Protein AF-A0A2M7RUH8-F1 (afdb_monomer)

Foldseek 3Di:
DVVVVVVVVVVVVVVVPVDPDDDQDPCCVPVVVVVPDDDDPQWAADPVNFWIWGFDQDPLATWIKIDGPVDPPDIDTPGDQVVQADPNDRDHDDDDDDDPD

Sequence (101 aa):
MKFLKLVALLLVISTANAQSSQDISLEDIWKNYKFYARSINGIRSMSNGLNFTTQERGKEGINLVKNSYKETGAKITLIDATDLIFDGNKIALEEYEFSSD

pLDDT: mean 89.36, std 9.54, range [61.19, 97.62]

Secondary structure (DSSP, 8-state):
-HHHHHHHHHHHHHHTT----PPPPHHHHHTS-TT------SEEE-TTSSEEEEEEE-SSSEEEEEEESSSTT-EEEEE-TTS-EETTEE-----------

Radius of gyration: 26.8 Å; Cα contacts (8 Å, |Δi|>4): 102; chains: 1; bounding box: 62×30×70 Å

Mean predicted aligned error: 9.2 Å

Nearest PDB structures (foldseek):
  1bpo-assembly1_B  TM=6.241E-01  e=3.535E+00  Rattus norvegicus
  6lqt-assembly1_AG  TM=6.409E-01  e=4.256E+00  Saccharomyces cerevisiae S288C
  3iyv-assembly1_A  TM=5.313E-01  e=2.595E+00  Bos taurus
  7qun-assembly1_A  TM=5.128E-01  e=5.451E+00  Sus scrofa domesticus
  6pcm-assembly2_B  TM=4.108E-01  e=7.901E+00  Mycolicibacterium smegmatis MC2 155

Structure (mmCIF, N/CA/C/O backbone):
data_AF-A0A2M7RUH8-F1
#
_entry.id   AF-A0A2M7RUH8-F1
#
loop_
_atom_site.group_PDB
_atom_site.id
_atom_site.type_symbol
_atom_site.label_atom_id
_atom_site.label_alt_id
_atom_site.label_comp_id
_atom_site.label_asym_id
_atom_site.label_entity_id
_atom_site.label_seq_id
_atom_site.pdbx_PDB_ins_code
_atom_site.Cartn_x
_atom_site.Cartn_y
_atom_site.Cartn_z
_atom_site.occupancy
_atom_site.B_iso_or_equiv
_atom_site.auth_seq_id
_atom_site.auth_comp_id
_atom_site.auth_asym_id
_atom_site.auth_atom_id
_atom_site.pdbx_PDB_model_num
ATOM 1 N N . MET A 1 1 ? 36.603 5.227 -49.800 1.00 61.19 1 MET A N 1
ATOM 2 C CA . MET A 1 1 ? 35.753 4.093 -49.345 1.00 61.19 1 MET A CA 1
ATOM 3 C C . MET A 1 1 ? 36.481 3.063 -48.472 1.00 61.19 1 MET A C 1
ATOM 5 O O . MET A 1 1 ? 35.870 2.590 -47.528 1.00 61.19 1 MET A O 1
ATOM 9 N N . LYS A 1 2 ? 37.750 2.697 -48.735 1.00 65.88 2 LYS A N 1
ATOM 10 C CA . LYS A 1 2 ? 38.492 1.713 -47.909 1.00 65.88 2 LYS A CA 1
ATOM 11 C C . LYS A 1 2 ? 38.737 2.187 -46.464 1.00 65.88 2 LYS A C 1
ATOM 13 O O . LYS A 1 2 ? 38.516 1.424 -45.536 1.00 65.88 2 LYS A O 1
ATOM 18 N N . PHE A 1 3 ? 39.079 3.465 -46.286 1.00 75.00 3 PHE A N 1
ATOM 19 C CA . PHE A 1 3 ? 39.243 4.087 -44.963 1.00 75.00 3 PHE A CA 1
ATOM 20 C C . PHE A 1 3 ? 37.942 4.102 -44.146 1.00 75.00 3 PHE A C 1
ATOM 22 O O . PHE A 1 3 ? 37.947 3.773 -42.970 1.00 75.00 3 PHE A O 1
ATOM 29 N N . LEU A 1 4 ? 36.806 4.388 -44.795 1.00 79.19 4 LEU A N 1
ATOM 30 C CA . LEU A 1 4 ? 35.489 4.369 -44.150 1.00 79.19 4 LEU A CA 1
ATOM 31 C C . LEU A 1 4 ? 35.100 2.955 -43.679 1.00 79.19 4 LEU A C 1
ATOM 33 O O . LEU A 1 4 ? 34.563 2.796 -42.590 1.00 79.19 4 LEU A O 1
ATOM 37 N N . LYS A 1 5 ? 35.429 1.921 -44.468 1.00 81.38 5 LYS A N 1
ATOM 38 C CA . LYS A 1 5 ? 35.230 0.511 -44.086 1.00 81.38 5 LYS A CA 1
ATOM 39 C C . LYS A 1 5 ? 36.121 0.095 -42.909 1.00 81.38 5 LYS A C 1
ATOM 41 O O . LYS A 1 5 ? 35.667 -0.651 -42.053 1.00 81.38 5 LYS A O 1
ATOM 46 N N . LEU A 1 6 ? 37.356 0.598 -42.851 1.00 82.62 6 LEU A N 1
ATO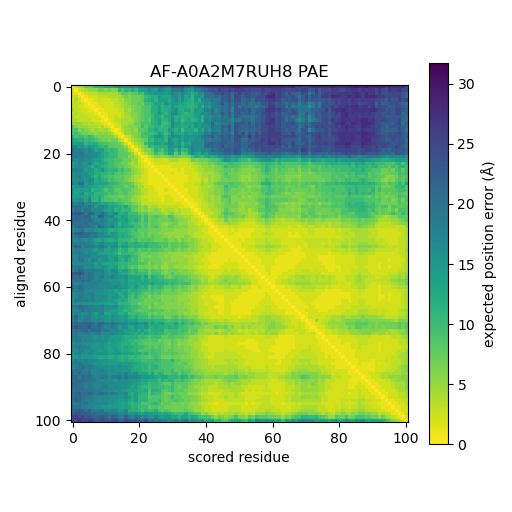M 47 C CA . LEU A 1 6 ? 38.284 0.335 -41.747 1.00 82.62 6 LEU A CA 1
ATOM 48 C C . LEU A 1 6 ? 37.813 0.988 -40.438 1.00 82.62 6 LEU A C 1
ATOM 50 O O . LEU A 1 6 ? 37.849 0.352 -39.391 1.00 82.62 6 LEU A O 1
ATOM 54 N N . VAL A 1 7 ? 37.307 2.224 -40.508 1.00 85.56 7 VAL A N 1
ATOM 55 C CA . VAL A 1 7 ? 36.723 2.930 -39.355 1.00 85.56 7 VAL A CA 1
ATOM 56 C C . VAL A 1 7 ? 35.456 2.228 -38.859 1.00 85.56 7 VAL A C 1
ATOM 58 O O . VAL A 1 7 ? 35.302 2.025 -37.658 1.00 85.56 7 VAL A O 1
ATOM 61 N N . ALA A 1 8 ? 34.580 1.793 -39.771 1.00 83.06 8 ALA A N 1
ATOM 62 C CA . ALA A 1 8 ? 33.391 1.021 -39.413 1.00 83.06 8 ALA A CA 1
ATOM 63 C C . ALA A 1 8 ? 33.750 -0.315 -38.738 1.00 83.06 8 ALA A C 1
ATOM 65 O O . ALA A 1 8 ? 33.117 -0.694 -37.758 1.00 83.06 8 ALA A O 1
ATOM 66 N N . LEU A 1 9 ? 34.797 -1.000 -39.210 1.00 81.12 9 LEU A N 1
ATOM 67 C CA . LEU A 1 9 ? 35.277 -2.241 -38.600 1.00 81.12 9 LEU A CA 1
ATOM 68 C C . LEU A 1 9 ? 35.844 -2.009 -37.188 1.00 81.12 9 LEU A C 1
ATOM 70 O O . LEU A 1 9 ? 35.571 -2.798 -36.286 1.00 81.12 9 LEU A O 1
ATOM 74 N N . LEU A 1 10 ? 36.574 -0.909 -36.971 1.00 81.31 10 LEU A N 1
ATOM 75 C CA . LEU A 1 10 ? 37.103 -0.548 -35.650 1.00 81.31 10 LEU A CA 1
ATOM 76 C C . LEU A 1 10 ? 35.991 -0.264 -34.625 1.00 81.31 10 LEU A C 1
ATOM 78 O O . LEU A 1 10 ? 36.106 -0.670 -33.471 1.00 81.31 10 LEU A O 1
ATOM 82 N N . LEU A 1 11 ? 34.912 0.400 -35.054 1.00 79.56 11 LEU A N 1
ATOM 83 C CA . LEU A 1 11 ? 33.748 0.712 -34.214 1.00 79.56 11 LEU A CA 1
ATOM 84 C C . LEU A 1 11 ? 32.957 -0.533 -33.791 1.00 79.56 11 LEU A C 1
ATOM 86 O O . LEU A 1 11 ? 32.362 -0.541 -32.719 1.00 79.56 11 LEU A O 1
ATOM 90 N N . VAL A 1 12 ? 32.951 -1.594 -34.602 1.00 78.75 12 VAL A N 1
ATOM 91 C CA . VAL A 1 12 ? 32.293 -2.860 -34.238 1.00 78.75 12 VAL A CA 1
ATOM 92 C C . VAL A 1 12 ? 33.122 -3.620 -33.196 1.00 78.75 12 VAL A C 1
ATOM 94 O O . VAL A 1 12 ? 32.571 -4.131 -32.223 1.00 78.75 12 VAL A O 1
ATOM 97 N N . ILE A 1 13 ? 34.451 -3.641 -33.339 1.00 76.62 13 ILE A N 1
ATOM 98 C CA . ILE A 1 13 ? 35.352 -4.379 -32.435 1.00 76.62 13 ILE A CA 1
ATOM 99 C C . ILE A 1 13 ? 35.392 -3.754 -31.030 1.00 76.62 13 ILE A C 1
ATOM 101 O O . ILE A 1 13 ? 35.499 -4.478 -30.040 1.00 76.62 13 ILE A O 1
ATOM 105 N N . SER A 1 14 ? 35.251 -2.430 -30.909 1.00 69.50 14 SER A N 1
ATOM 106 C CA . SER A 1 14 ? 35.222 -1.762 -29.600 1.00 69.50 14 SER A CA 1
ATOM 107 C C . SER A 1 14 ? 33.983 -2.108 -28.763 1.00 69.50 14 SER A C 1
ATOM 109 O O . SER A 1 14 ? 34.062 -2.079 -27.537 1.00 69.50 14 SER A O 1
ATOM 111 N N . THR A 1 15 ? 32.868 -2.511 -29.384 1.00 69.06 15 THR A N 1
ATOM 112 C CA . THR A 1 15 ? 31.661 -2.962 -28.657 1.00 69.06 15 THR A CA 1
ATOM 113 C C . THR A 1 15 ? 31.755 -4.397 -28.129 1.00 69.06 15 THR A C 1
ATOM 115 O O . THR A 1 15 ? 31.028 -4.750 -27.203 1.00 69.06 15 THR A O 1
ATOM 118 N N . ALA A 1 16 ? 32.685 -5.214 -28.641 1.00 65.69 16 ALA A N 1
ATOM 119 C CA . ALA A 1 16 ? 32.829 -6.616 -28.239 1.00 65.69 16 ALA A CA 1
ATOM 120 C C . ALA A 1 16 ? 33.342 -6.795 -26.795 1.00 65.69 16 ALA A C 1
ATOM 122 O O . ALA A 1 16 ? 33.103 -7.832 -26.188 1.00 65.69 16 ALA A O 1
ATOM 123 N N . ASN A 1 17 ? 34.001 -5.778 -26.225 1.00 64.31 17 ASN A N 1
ATOM 124 C CA . ASN A 1 17 ? 34.525 -5.796 -24.851 1.00 64.31 17 ASN A CA 1
ATOM 125 C C . ASN A 1 17 ? 33.621 -5.058 -23.842 1.00 64.31 17 ASN A C 1
ATOM 127 O O . ASN A 1 17 ? 34.041 -4.796 -22.719 1.00 64.31 17 ASN A O 1
ATOM 131 N N . ALA A 1 18 ? 32.391 -4.692 -24.222 1.00 62.41 18 ALA A N 1
ATOM 132 C CA . ALA A 1 18 ? 31.477 -3.946 -23.349 1.00 62.41 18 ALA A CA 1
ATOM 133 C C . ALA A 1 18 ? 30.782 -4.814 -22.279 1.00 62.41 18 ALA A C 1
ATOM 135 O O . ALA A 1 18 ? 30.096 -4.284 -21.407 1.00 62.41 18 ALA A O 1
ATOM 136 N N . GLN A 1 19 ? 30.940 -6.139 -22.326 1.00 69.31 19 GLN A N 1
ATOM 137 C CA . GLN A 1 19 ? 30.380 -7.055 -21.334 1.00 69.31 19 GLN A CA 1
ATOM 138 C C . GLN A 1 19 ? 31.407 -7.326 -20.232 1.00 69.31 19 GLN A C 1
ATOM 140 O O . GLN A 1 19 ? 32.102 -8.338 -20.244 1.00 69.31 19 GLN A O 1
ATOM 145 N N . SER A 1 20 ? 31.504 -6.422 -19.256 1.00 65.88 20 SER A N 1
ATOM 146 C CA . SER A 1 20 ? 32.127 -6.763 -17.977 1.00 65.88 20 SER A CA 1
ATOM 147 C C . SER A 1 20 ? 31.213 -7.756 -17.255 1.00 65.88 20 SER A C 1
ATOM 149 O O . SER A 1 20 ? 30.145 -7.370 -16.774 1.00 65.88 20 SER A O 1
ATOM 151 N N . SER A 1 21 ? 31.593 -9.033 -17.198 1.00 71.00 21 SER A N 1
ATOM 152 C CA . SER A 1 21 ? 30.912 -10.006 -16.344 1.00 71.00 21 SER A CA 1
ATOM 153 C C . SER A 1 21 ? 31.112 -9.589 -14.889 1.00 71.00 21 SER A C 1
ATOM 155 O O . SER A 1 21 ? 32.237 -9.588 -14.391 1.00 71.00 21 SER A O 1
ATOM 157 N N . GLN A 1 22 ? 30.035 -9.180 -14.224 1.00 78.94 22 GLN A N 1
ATOM 158 C CA . GLN A 1 22 ? 30.060 -8.942 -12.789 1.00 78.94 22 GLN A CA 1
ATOM 159 C C . GLN A 1 22 ? 29.848 -10.278 -12.080 1.00 78.94 22 GLN A C 1
ATOM 161 O O . GLN A 1 22 ? 28.842 -10.945 -12.320 1.00 78.94 22 GLN A O 1
ATOM 166 N N . ASP A 1 23 ? 30.779 -10.653 -11.206 1.00 89.31 23 ASP A N 1
ATOM 167 C CA . ASP A 1 23 ? 30.606 -11.831 -10.361 1.00 89.31 23 ASP A CA 1
ATOM 168 C C . ASP A 1 23 ? 29.428 -11.601 -9.406 1.00 89.31 23 ASP A C 1
ATOM 170 O O . A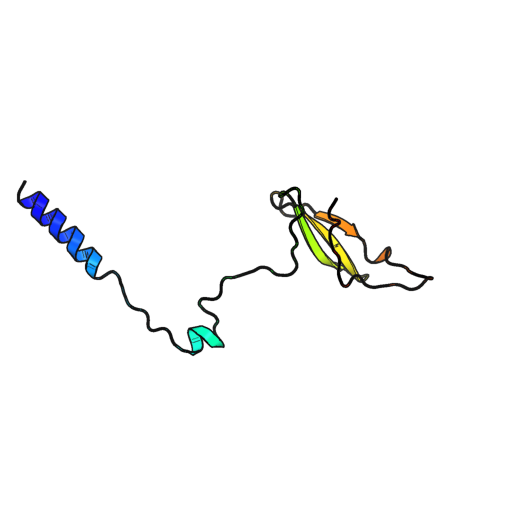SP A 1 23 ? 29.386 -10.616 -8.663 1.00 89.31 23 ASP A O 1
ATOM 174 N N . ILE A 1 24 ? 28.446 -12.501 -9.457 1.00 90.69 24 ILE A N 1
ATOM 175 C CA . ILE A 1 24 ? 27.286 -12.498 -8.565 1.00 90.69 24 ILE A CA 1
ATOM 176 C C . ILE A 1 24 ? 27.604 -13.410 -7.384 1.00 90.69 24 ILE A C 1
ATOM 178 O O . ILE A 1 24 ? 27.822 -14.608 -7.568 1.00 90.69 24 ILE A O 1
ATOM 182 N N . SER A 1 25 ? 27.615 -12.858 -6.170 1.00 94.81 25 SER A N 1
ATOM 183 C CA . SER A 1 25 ? 27.815 -13.652 -4.957 1.00 94.81 25 SER A CA 1
ATOM 184 C C . SER A 1 25 ? 26.501 -14.209 -4.398 1.00 94.81 25 SER A C 1
ATOM 186 O O . SER A 1 25 ? 25.401 -13.773 -4.749 1.00 94.81 25 SER A O 1
ATOM 188 N N . LEU A 1 26 ? 26.611 -15.164 -3.470 1.00 95.00 26 LEU A N 1
ATOM 189 C CA . LEU A 1 26 ? 25.458 -15.691 -2.742 1.00 95.00 26 LEU A CA 1
ATOM 190 C C . LEU A 1 26 ? 24.812 -14.597 -1.871 1.00 95.00 26 LEU A C 1
ATOM 192 O O . LEU A 1 26 ? 23.589 -14.525 -1.763 1.00 95.00 26 LEU A O 1
ATOM 196 N N . GLU A 1 27 ? 25.614 -13.696 -1.302 1.00 96.06 27 GLU A N 1
ATOM 197 C CA . GLU A 1 27 ? 25.139 -12.535 -0.546 1.00 96.06 27 GLU A CA 1
ATOM 198 C C . GLU A 1 27 ? 24.336 -11.571 -1.424 1.00 96.06 27 GLU A C 1
ATOM 200 O O . GLU A 1 27 ? 23.319 -11.053 -0.963 1.00 96.06 27 GLU A O 1
ATOM 205 N N . ASP A 1 28 ? 24.736 -11.359 -2.682 1.00 94.94 28 ASP A N 1
ATOM 206 C CA . ASP A 1 28 ? 23.999 -10.505 -3.622 1.00 94.94 28 ASP A CA 1
ATOM 207 C C . ASP A 1 28 ? 22.575 -11.024 -3.883 1.00 94.94 28 ASP A C 1
ATOM 209 O O . ASP A 1 28 ? 21.646 -10.224 -4.020 1.00 94.94 28 ASP A O 1
ATOM 213 N N . ILE A 1 29 ? 22.383 -12.346 -3.882 1.00 93.25 29 ILE A N 1
ATOM 214 C CA . ILE A 1 29 ? 21.073 -12.983 -4.068 1.00 93.25 29 ILE A CA 1
ATOM 215 C C . ILE A 1 29 ? 20.278 -13.006 -2.755 1.00 93.25 29 ILE A C 1
ATOM 217 O O . ILE A 1 29 ? 19.138 -12.547 -2.723 1.00 93.25 29 ILE A O 1
ATOM 221 N N . TRP A 1 30 ? 20.869 -13.520 -1.672 1.00 94.81 30 TRP A N 1
ATOM 222 C CA . TRP A 1 30 ? 20.122 -13.917 -0.469 1.00 94.81 30 TRP A CA 1
ATOM 223 C C . TRP A 1 30 ? 20.171 -12.921 0.685 1.00 94.81 30 TRP A C 1
ATOM 225 O O . TRP A 1 30 ? 19.259 -12.892 1.506 1.00 94.81 30 TRP A O 1
ATOM 235 N N . LYS A 1 31 ? 21.237 -12.126 0.792 1.00 94.31 31 LYS A N 1
ATOM 236 C CA . LYS A 1 31 ? 21.401 -11.165 1.893 1.00 94.31 31 LYS A CA 1
ATOM 237 C C . LYS A 1 31 ? 20.980 -9.766 1.470 1.00 94.31 31 LYS A C 1
ATOM 239 O O . LYS A 1 31 ? 20.285 -9.075 2.208 1.00 94.31 31 LYS A O 1
ATOM 244 N N . ASN A 1 32 ? 21.422 -9.364 0.285 1.00 94.88 32 ASN A N 1
ATOM 245 C CA . ASN A 1 32 ? 21.269 -8.008 -0.219 1.00 94.88 32 ASN A CA 1
ATOM 246 C C . ASN A 1 32 ? 20.077 -7.870 -1.170 1.00 94.88 32 ASN A C 1
ATOM 248 O O . ASN A 1 32 ? 19.675 -6.744 -1.450 1.00 94.88 32 ASN A O 1
ATOM 252 N N . TYR A 1 33 ? 19.531 -8.986 -1.674 1.00 92.31 33 TYR A N 1
ATOM 253 C CA . TYR A 1 33 ? 18.403 -9.003 -2.611 1.00 92.31 33 TYR A CA 1
ATOM 254 C C . TYR A 1 33 ? 18.611 -8.047 -3.795 1.00 92.31 33 TYR A C 1
ATOM 256 O O . TYR A 1 33 ? 17.690 -7.368 -4.247 1.00 92.31 33 TYR A O 1
ATOM 264 N N . LYS A 1 34 ? 19.846 -7.970 -4.299 1.00 93.31 34 LYS A N 1
ATOM 265 C CA . LYS A 1 34 ? 20.302 -6.933 -5.238 1.00 93.31 34 LYS A CA 1
ATOM 266 C C . LYS A 1 34 ? 19.545 -6.946 -6.567 1.00 93.31 34 LYS A C 1
ATOM 268 O O . LYS A 1 34 ? 19.453 -5.923 -7.236 1.00 93.31 34 LYS A O 1
ATOM 273 N N . PHE A 1 35 ? 18.991 -8.100 -6.925 1.00 91.94 35 PHE A N 1
ATOM 274 C CA . PHE A 1 35 ? 18.220 -8.316 -8.149 1.00 91.94 35 PHE A CA 1
ATOM 275 C C . PHE A 1 35 ? 16.712 -8.431 -7.899 1.00 91.94 35 PHE A C 1
ATOM 277 O O . PHE A 1 35 ? 15.956 -8.725 -8.823 1.00 91.94 35 PHE A O 1
ATOM 284 N N . TYR A 1 36 ? 16.257 -8.219 -6.662 1.00 91.44 36 TYR A N 1
ATOM 285 C CA . TYR A 1 36 ? 14.839 -8.256 -6.343 1.00 91.44 36 TYR A CA 1
ATOM 286 C C . TYR A 1 36 ? 14.158 -6.975 -6.834 1.00 91.44 36 TYR A C 1
ATOM 288 O O . TYR A 1 36 ? 14.577 -5.861 -6.510 1.00 91.44 36 TYR A O 1
ATOM 296 N N . ALA A 1 37 ? 13.097 -7.128 -7.626 1.00 90.25 37 ALA A N 1
ATOM 297 C CA . ALA A 1 37 ? 12.329 -5.992 -8.112 1.00 90.25 37 ALA A CA 1
ATOM 298 C C . ALA A 1 37 ? 11.660 -5.267 -6.939 1.00 90.25 37 ALA A C 1
ATOM 300 O O . ALA A 1 37 ? 11.004 -5.880 -6.097 1.00 90.25 37 ALA A O 1
ATOM 301 N N . ARG A 1 38 ? 11.791 -3.938 -6.891 1.00 87.56 38 ARG A N 1
ATOM 302 C CA . ARG A 1 38 ? 11.116 -3.146 -5.864 1.00 87.56 38 ARG A CA 1
ATOM 303 C C . ARG A 1 38 ? 9.611 -3.168 -6.123 1.00 87.56 38 ARG A C 1
ATOM 305 O O . ARG A 1 38 ? 9.156 -2.641 -7.133 1.00 87.56 38 ARG A O 1
ATOM 312 N N . SER A 1 39 ? 8.853 -3.751 -5.202 1.00 83.81 39 SER A N 1
ATOM 313 C CA . SER A 1 39 ? 7.393 -3.705 -5.200 1.00 83.81 39 SER A CA 1
ATOM 314 C C . SER A 1 39 ? 6.878 -2.769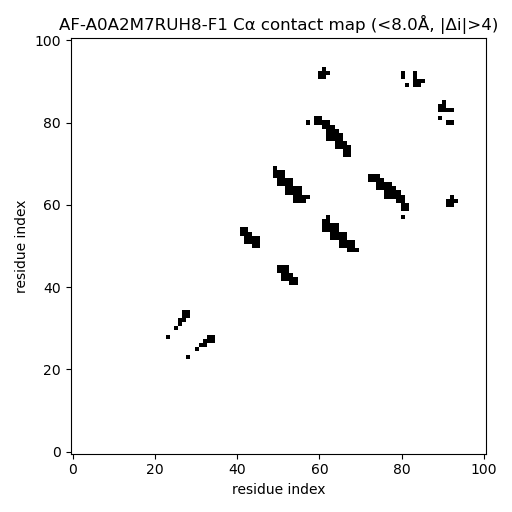 -4.109 1.00 83.81 39 SER A C 1
ATOM 316 O O . SER A 1 39 ? 7.596 -2.404 -3.174 1.00 83.81 39 SER A O 1
ATOM 318 N N . ILE A 1 40 ? 5.618 -2.362 -4.247 1.00 83.88 40 ILE A N 1
ATOM 319 C CA . ILE A 1 40 ? 4.874 -1.654 -3.209 1.00 83.88 40 ILE A CA 1
ATOM 320 C C . ILE A 1 40 ? 3.793 -2.613 -2.721 1.00 83.88 40 ILE A C 1
ATOM 322 O O . ILE A 1 40 ? 3.019 -3.131 -3.522 1.00 83.88 40 ILE A O 1
ATOM 326 N N . ASN A 1 41 ? 3.755 -2.843 -1.412 1.00 85.31 41 ASN A N 1
ATOM 327 C CA . ASN A 1 41 ? 2.709 -3.628 -0.763 1.00 85.31 41 ASN A CA 1
ATOM 328 C C . ASN A 1 41 ? 1.632 -2.691 -0.197 1.00 85.31 41 ASN A C 1
ATOM 330 O O . ASN A 1 41 ? 1.889 -1.507 0.025 1.00 85.31 41 ASN A O 1
ATOM 334 N N . GLY A 1 42 ? 0.437 -3.222 0.069 1.00 89.56 42 GLY A N 1
ATOM 335 C CA . GLY A 1 42 ? -0.631 -2.472 0.744 1.00 89.56 42 GLY A CA 1
ATOM 336 C C . GLY A 1 42 ? -1.379 -1.462 -0.134 1.00 89.56 42 GLY A C 1
ATOM 337 O O . GLY A 1 42 ? -2.137 -0.652 0.395 1.00 89.56 42 GLY A O 1
ATOM 338 N N . ILE A 1 43 ? -1.191 -1.517 -1.457 1.00 93.00 43 ILE A N 1
ATOM 339 C CA . ILE A 1 43 ? -2.026 -0.802 -2.426 1.00 93.00 43 ILE A CA 1
ATOM 340 C C . ILE A 1 43 ? -2.913 -1.795 -3.178 1.00 93.00 43 ILE A C 1
ATOM 342 O O . ILE A 1 43 ? -2.465 -2.889 -3.526 1.00 93.00 43 ILE A O 1
ATOM 346 N N . ARG A 1 44 ? -4.153 -1.406 -3.478 1.00 94.06 44 ARG A N 1
ATOM 347 C CA . ARG A 1 44 ? -5.031 -2.157 -4.385 1.00 94.06 44 ARG A CA 1
ATOM 348 C C . ARG A 1 44 ? -5.605 -1.226 -5.443 1.00 94.06 44 ARG A C 1
ATOM 350 O O . ARG A 1 44 ? -6.271 -0.250 -5.113 1.00 94.06 44 ARG A O 1
ATOM 357 N N . SER A 1 45 ? -5.333 -1.507 -6.714 1.00 94.31 45 SER A N 1
ATOM 358 C CA . SER A 1 45 ? -5.885 -0.730 -7.827 1.00 94.31 45 SER A CA 1
ATOM 359 C C . SER A 1 45 ? -7.399 -0.919 -7.914 1.00 94.31 45 SER A C 1
ATOM 361 O O . SER A 1 45 ? -7.903 -2.030 -7.756 1.00 94.31 45 SER A O 1
ATOM 363 N N . MET A 1 46 ? -8.124 0.167 -8.173 1.00 94.19 46 MET A N 1
ATOM 364 C CA . MET A 1 46 ? -9.563 0.124 -8.435 1.00 94.19 46 MET A CA 1
ATOM 365 C C . MET A 1 46 ? -9.831 -0.222 -9.907 1.00 94.19 46 MET A C 1
ATOM 367 O O . MET A 1 46 ? -9.020 0.092 -10.780 1.00 94.19 46 MET A O 1
ATOM 371 N N . SER A 1 47 ? -11.007 -0.780 -10.203 1.00 93.81 47 SER A N 1
ATOM 372 C CA . SER A 1 47 ? -11.425 -1.185 -11.560 1.00 93.81 47 SER A CA 1
ATOM 373 C C . SER A 1 47 ? -11.419 -0.050 -12.591 1.00 93.81 47 SER A C 1
ATOM 375 O O . SER A 1 47 ? -11.217 -0.287 -13.777 1.00 93.81 47 SER A O 1
ATOM 377 N N . ASN A 1 48 ? -11.580 1.201 -12.151 1.00 92.94 48 ASN A N 1
ATOM 378 C CA . ASN A 1 48 ? -11.521 2.370 -13.031 1.00 92.94 48 ASN A CA 1
ATOM 379 C C . ASN A 1 48 ? -10.115 2.681 -13.580 1.00 92.94 48 ASN A C 1
ATOM 381 O O . ASN A 1 48 ? -9.996 3.549 -14.439 1.00 92.94 48 ASN A O 1
ATOM 385 N N . GLY A 1 49 ? -9.054 2.046 -13.068 1.00 94.19 49 GLY A N 1
ATOM 386 C CA . GLY A 1 49 ? -7.670 2.258 -13.512 1.00 94.19 49 GLY A CA 1
ATOM 387 C C . GLY A 1 49 ? -7.070 3.630 -13.170 1.00 94.19 49 GLY A C 1
ATOM 388 O O . GLY A 1 49 ? -5.917 3.894 -13.493 1.00 94.19 49 GLY A O 1
ATOM 389 N N . LEU A 1 50 ? -7.824 4.509 -12.506 1.00 95.88 50 LEU A N 1
ATOM 390 C CA . LEU A 1 50 ? -7.416 5.880 -12.178 1.00 95.88 50 LEU A CA 1
ATOM 391 C C . LEU A 1 50 ? -7.037 6.051 -10.706 1.00 95.88 50 LEU A C 1
ATOM 393 O O . LEU A 1 50 ? -6.362 7.016 -10.345 1.00 95.88 50 LEU A O 1
ATOM 397 N N . ASN A 1 51 ? -7.481 5.132 -9.852 1.00 96.81 51 ASN A N 1
ATOM 398 C CA . ASN A 1 51 ? -7.338 5.234 -8.408 1.00 96.81 51 ASN A CA 1
ATOM 399 C C . ASN A 1 51 ? -6.857 3.917 -7.800 1.00 96.81 51 ASN A C 1
ATOM 401 O O . ASN A 1 51 ? -7.039 2.840 -8.373 1.00 96.81 51 ASN A O 1
ATOM 405 N N . PHE A 1 52 ? -6.313 4.011 -6.595 1.00 95.94 52 PHE A N 1
ATOM 406 C CA . PHE A 1 52 ? -5.974 2.873 -5.751 1.00 95.94 52 PHE A CA 1
ATOM 407 C C . PHE A 1 52 ? -6.396 3.139 -4.311 1.00 95.94 52 PHE A C 1
ATOM 409 O O . PHE A 1 52 ? -6.602 4.287 -3.922 1.00 95.94 52 PHE A O 1
ATOM 416 N N . THR A 1 53 ? -6.519 2.084 -3.517 1.00 97.12 53 THR A N 1
ATOM 417 C CA . THR A 1 53 ? -6.821 2.179 -2.091 1.00 97.12 53 THR A CA 1
ATOM 418 C C . THR A 1 53 ? -5.642 1.753 -1.229 1.00 97.12 53 THR A C 1
ATOM 420 O O . THR A 1 53 ? -4.880 0.858 -1.603 1.00 97.12 53 THR A O 1
ATOM 423 N N . THR A 1 54 ? -5.512 2.392 -0.070 1.00 96.19 54 THR A N 1
ATOM 424 C CA . THR A 1 54 ? -4.536 2.099 0.987 1.00 96.19 54 THR A CA 1
ATOM 425 C C . THR A 1 54 ? -5.233 2.010 2.337 1.00 96.19 54 THR A C 1
ATOM 427 O O . THR A 1 54 ? -6.242 2.674 2.580 1.00 96.19 54 THR A O 1
ATOM 430 N N . GLN A 1 55 ? -4.673 1.195 3.226 1.00 96.44 55 GLN A N 1
ATOM 431 C CA . GLN A 1 55 ? -5.013 1.197 4.644 1.00 96.44 55 GLN A CA 1
ATOM 432 C C . GLN A 1 55 ? -4.055 2.143 5.374 1.00 96.44 55 GLN A C 1
ATOM 434 O O . GLN A 1 55 ? -2.862 1.863 5.495 1.00 96.44 55 GLN A O 1
ATOM 439 N N . GLU A 1 56 ? -4.565 3.284 5.833 1.00 95.44 56 GLU A N 1
ATOM 440 C CA . GLU A 1 56 ? -3.775 4.321 6.503 1.00 95.44 56 GLU A CA 1
ATOM 441 C C . GLU A 1 56 ? -4.065 4.327 8.004 1.00 95.44 56 GLU A C 1
ATOM 443 O O . GLU A 1 56 ? -5.214 4.429 8.432 1.00 95.44 56 GLU A O 1
ATOM 448 N N . ARG A 1 57 ? -3.017 4.235 8.828 1.00 94.88 57 ARG A N 1
ATOM 449 C CA . ARG A 1 57 ? -3.160 4.301 10.286 1.00 94.88 57 ARG A CA 1
ATOM 450 C C . ARG A 1 57 ? -3.409 5.744 10.728 1.00 94.88 57 ARG A C 1
ATOM 452 O O . ARG A 1 57 ? -2.510 6.580 10.670 1.00 94.88 57 ARG A O 1
ATOM 459 N N . GLY A 1 58 ? -4.624 6.012 11.191 1.00 92.38 58 GLY A N 1
ATOM 460 C CA . GLY A 1 58 ? -5.027 7.237 11.870 1.00 92.38 58 GLY A CA 1
ATOM 461 C C . GLY A 1 58 ? -4.944 7.122 13.395 1.00 92.38 58 GLY A C 1
ATOM 462 O O . GLY A 1 58 ? -4.509 6.110 13.947 1.00 92.38 58 GLY A O 1
ATOM 463 N N . LYS A 1 59 ? -5.386 8.179 14.091 1.00 93.06 59 LYS A N 1
ATOM 464 C CA . LYS A 1 59 ? -5.442 8.222 15.567 1.00 93.06 59 LYS A CA 1
ATOM 465 C C . LYS A 1 59 ? -6.408 7.189 16.141 1.00 93.06 59 LYS A C 1
ATOM 467 O O . LYS A 1 59 ? -6.132 6.585 17.168 1.00 93.06 59 LYS A O 1
ATOM 472 N N . GLU A 1 60 ? -7.523 6.994 15.446 1.00 93.31 60 GLU A N 1
ATOM 473 C CA . GLU A 1 60 ? -8.635 6.168 15.901 1.00 93.31 60 GLU A CA 1
ATOM 474 C C . GLU A 1 60 ? -8.565 4.731 15.368 1.00 93.31 60 GLU A C 1
ATOM 476 O O . GLU A 1 60 ? -9.319 3.882 15.824 1.00 93.31 60 GLU A O 1
ATOM 481 N N . GLY A 1 61 ? -7.658 4.416 14.447 1.00 95.00 61 GLY A N 1
ATOM 482 C CA . GLY A 1 61 ? -7.548 3.082 13.863 1.00 95.00 61 GLY A CA 1
ATOM 483 C C . GLY A 1 61 ? -7.087 3.130 12.415 1.00 95.00 61 GLY A C 1
ATOM 484 O O . GLY A 1 61 ? -6.419 4.076 12.004 1.00 95.00 61 GLY A O 1
ATOM 485 N N . ILE A 1 62 ? -7.397 2.083 11.656 1.00 97.19 62 ILE A N 1
ATOM 486 C CA . ILE A 1 62 ? -7.046 1.983 10.238 1.00 97.19 62 ILE A CA 1
ATOM 487 C C . ILE A 1 62 ? -8.203 2.527 9.399 1.00 97.19 62 ILE A C 1
ATOM 489 O O . ILE A 1 62 ? -9.313 2.006 9.465 1.00 97.19 62 ILE A O 1
ATOM 493 N N . ASN A 1 63 ? -7.912 3.540 8.587 1.00 97.19 63 ASN A N 1
ATOM 494 C CA . ASN A 1 63 ? -8.839 4.117 7.622 1.00 97.19 63 ASN A CA 1
ATOM 495 C C . ASN A 1 63 ? -8.613 3.481 6.247 1.00 97.19 63 ASN A C 1
ATOM 497 O O . ASN A 1 63 ? -7.466 3.238 5.856 1.00 97.19 63 ASN A O 1
ATOM 501 N N . LEU A 1 64 ? -9.684 3.276 5.479 1.00 97.44 64 LEU A N 1
ATOM 502 C CA . LEU A 1 64 ? -9.577 2.936 4.061 1.00 97.44 64 LEU A CA 1
ATOM 503 C C . LEU A 1 64 ? -9.582 4.225 3.244 1.00 97.44 64 LEU A C 1
ATOM 505 O O . LEU A 1 64 ? -10.571 4.959 3.240 1.00 97.44 64 LEU A O 1
ATOM 509 N N . VAL A 1 65 ? -8.494 4.494 2.532 1.00 97.62 65 VAL A N 1
ATOM 510 C CA . VAL A 1 65 ? -8.304 5.737 1.781 1.00 97.62 65 VAL A CA 1
ATOM 511 C C . VAL A 1 65 ? -8.178 5.428 0.299 1.00 97.62 65 VAL A C 1
ATOM 513 O O . VAL A 1 65 ? -7.409 4.560 -0.102 1.00 97.62 65 VAL A O 1
ATOM 516 N N . LYS A 1 66 ? -8.927 6.155 -0.528 1.00 97.56 66 LYS A N 1
ATOM 517 C CA . LYS A 1 66 ? -8.798 6.187 -1.984 1.00 97.56 66 LYS A CA 1
ATOM 518 C C . LYS A 1 66 ? -7.837 7.297 -2.384 1.00 97.56 66 LYS A C 1
ATOM 520 O O . LYS A 1 66 ? -8.022 8.442 -1.985 1.00 97.56 66 LYS A O 1
ATOM 525 N N . ASN A 1 67 ? -6.880 6.965 -3.236 1.00 97.31 67 ASN A N 1
ATOM 526 C CA . ASN A 1 67 ? -5.857 7.855 -3.764 1.00 97.31 67 ASN A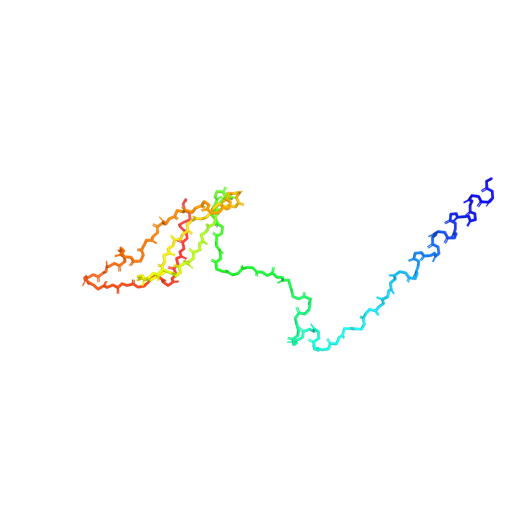 CA 1
ATOM 527 C C . ASN A 1 67 ? -5.903 7.889 -5.297 1.00 97.31 67 ASN A C 1
ATOM 529 O O . ASN A 1 67 ? -6.245 6.893 -5.942 1.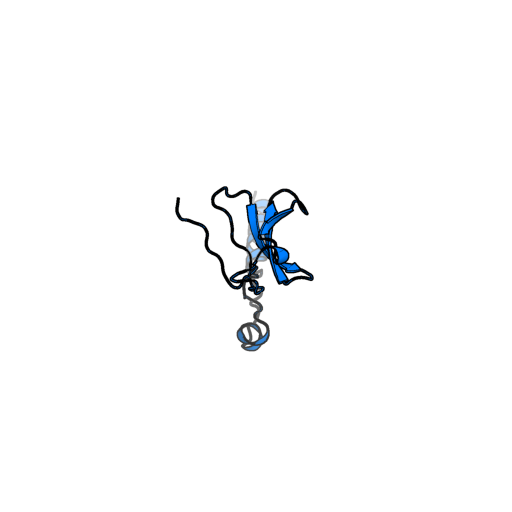00 97.31 67 ASN A O 1
ATOM 533 N N . SER A 1 68 ? -5.525 9.027 -5.879 1.00 96.75 68 SER A N 1
ATOM 534 C CA . SER A 1 68 ? -5.366 9.193 -7.329 1.00 96.75 68 SER A CA 1
ATOM 535 C C . SER A 1 68 ? -3.979 8.741 -7.790 1.00 96.75 68 SER A C 1
ATOM 537 O O . SER A 1 68 ? -2.974 9.092 -7.176 1.00 96.75 68 SER A O 1
ATOM 539 N N . TYR A 1 69 ? -3.900 8.021 -8.915 1.00 94.94 69 TYR A N 1
ATOM 540 C CA . TYR A 1 69 ? -2.612 7.771 -9.579 1.00 94.94 69 TYR A CA 1
ATOM 541 C C . TYR A 1 69 ? -2.033 9.031 -10.235 1.00 94.94 69 TYR A C 1
ATOM 543 O O . TYR A 1 69 ? -0.822 9.127 -10.417 1.00 94.94 69 TYR A O 1
ATOM 551 N N . LYS A 1 70 ? -2.893 9.977 -10.629 1.00 96.31 70 LYS A N 1
ATOM 552 C CA . LYS A 1 70 ? -2.506 11.158 -11.412 1.00 96.31 70 LYS A CA 1
ATOM 553 C C . LYS A 1 70 ? -2.177 12.365 -10.537 1.00 96.31 70 LYS A C 1
ATOM 555 O O . LYS A 1 70 ? -1.276 13.130 -10.864 1.00 96.31 70 LYS A O 1
ATOM 560 N N . GLU A 1 71 ? -2.936 12.561 -9.465 1.00 95.31 71 GLU A N 1
ATOM 561 C CA . GLU A 1 71 ? -2.881 13.766 -8.638 1.00 95.31 71 GLU A CA 1
ATOM 562 C C . GLU A 1 71 ? -2.315 13.441 -7.258 1.00 95.31 71 GLU A C 1
ATOM 564 O O . GLU A 1 71 ? -2.984 12.858 -6.404 1.00 95.31 71 GLU A O 1
ATOM 569 N N . THR A 1 72 ? -1.063 13.833 -7.033 1.00 89.62 72 THR A N 1
ATOM 570 C CA . THR A 1 72 ? -0.381 13.620 -5.756 1.00 89.62 72 THR A CA 1
ATOM 571 C C . THR A 1 72 ? -1.112 14.334 -4.621 1.00 89.62 72 THR A C 1
ATOM 573 O O . THR A 1 72 ? -1.343 15.539 -4.678 1.00 89.62 72 THR A O 1
ATOM 576 N N . GLY A 1 73 ? -1.439 13.592 -3.562 1.00 89.19 73 GLY A N 1
ATOM 577 C CA . GLY A 1 73 ? -2.109 14.121 -2.371 1.00 89.19 73 GLY A CA 1
ATOM 578 C C . GLY A 1 73 ? -3.634 14.204 -2.475 1.00 89.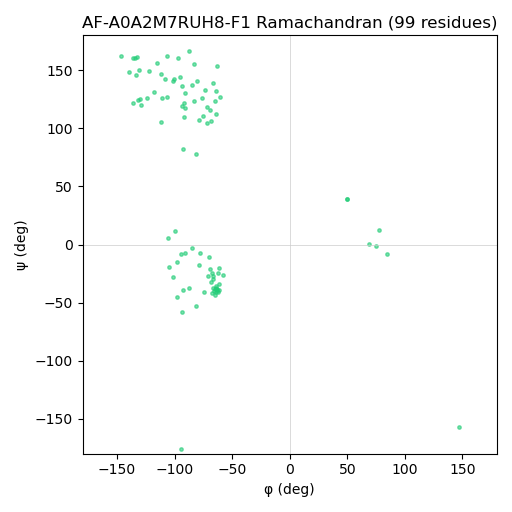19 73 GLY A C 1
ATOM 579 O O . GLY A 1 73 ? -4.282 14.437 -1.455 1.00 89.19 73 GLY A O 1
ATOM 580 N N . ALA A 1 74 ? -4.219 13.966 -3.655 1.00 92.31 74 ALA A N 1
ATOM 581 C CA . ALA A 1 74 ? -5.664 13.850 -3.807 1.00 92.31 74 ALA A CA 1
ATOM 582 C C . ALA A 1 74 ? -6.141 12.531 -3.184 1.00 92.31 74 ALA A C 1
ATOM 584 O O . ALA A 1 74 ? -5.948 11.450 -3.753 1.00 92.31 74 ALA A O 1
ATOM 585 N N . LYS A 1 75 ? -6.753 12.638 -2.001 1.00 95.31 75 LYS A N 1
ATOM 586 C CA . LYS A 1 75 ? -7.211 11.499 -1.208 1.00 95.31 75 LYS A CA 1
ATOM 587 C C . LYS A 1 75 ? -8.627 11.682 -0.683 1.00 95.31 75 LYS A C 1
ATOM 589 O O . LYS A 1 75 ? -9.035 12.789 -0.340 1.00 95.31 75 LYS A O 1
ATOM 594 N N . ILE A 1 76 ? -9.359 10.577 -0.607 1.00 96.81 76 ILE A N 1
ATOM 595 C CA . ILE A 1 76 ? -10.728 10.509 -0.093 1.00 96.81 76 ILE A CA 1
ATOM 596 C C . ILE A 1 76 ? -10.794 9.343 0.892 1.00 96.81 76 ILE A C 1
ATOM 598 O O . ILE A 1 76 ? -10.482 8.213 0.522 1.00 96.81 76 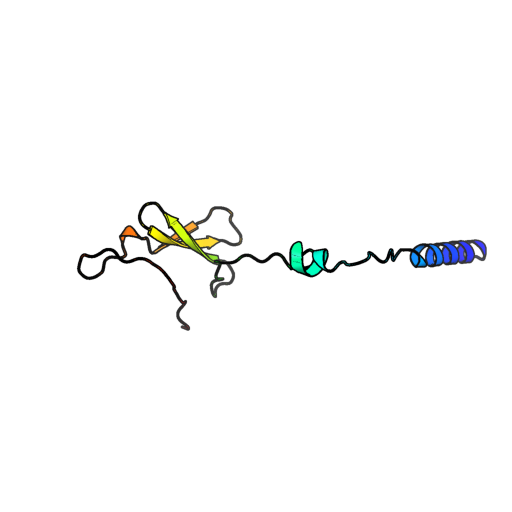ILE A O 1
ATOM 602 N N . THR A 1 77 ? -11.214 9.595 2.129 1.00 96.81 77 THR A N 1
ATOM 603 C CA . THR A 1 77 ? -11.506 8.523 3.090 1.00 96.81 77 THR A CA 1
ATOM 604 C C . THR A 1 77 ? -12.792 7.817 2.665 1.00 96.81 77 THR A C 1
ATOM 606 O O . THR A 1 77 ? -13.838 8.452 2.567 1.00 96.81 77 THR A O 1
ATOM 609 N N . LEU A 1 78 ? -12.703 6.520 2.367 1.00 96.50 78 LEU A N 1
ATOM 610 C CA . LEU A 1 78 ? -13.852 5.667 2.046 1.00 96.50 78 LEU A CA 1
ATOM 611 C C . LEU A 1 78 ? -14.471 5.058 3.306 1.00 96.50 78 LEU A C 1
ATOM 613 O O . LEU A 1 78 ? -15.685 4.916 3.377 1.00 96.50 78 LEU A O 1
ATOM 617 N N . ILE A 1 79 ? -13.628 4.688 4.272 1.00 96.31 79 ILE A N 1
ATOM 618 C CA . ILE A 1 79 ? -14.032 4.156 5.576 1.00 96.31 79 ILE A CA 1
ATOM 619 C C . ILE A 1 79 ? -13.170 4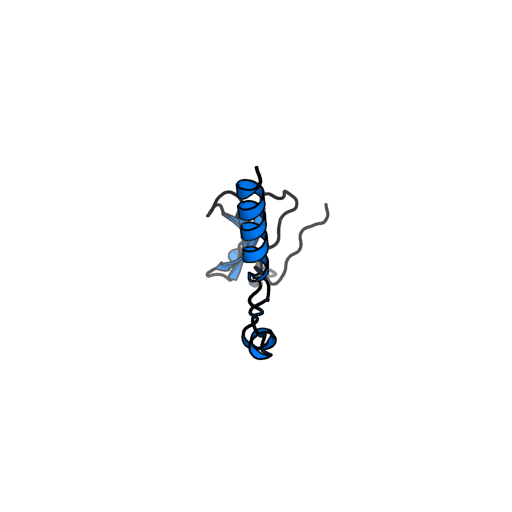.844 6.630 1.00 96.31 79 ILE A C 1
ATOM 621 O O . ILE A 1 79 ? -11.939 4.752 6.561 1.00 96.31 79 ILE A O 1
ATOM 625 N N . ASP A 1 80 ? -13.804 5.523 7.584 1.00 96.62 80 ASP A N 1
ATOM 626 C CA . ASP A 1 80 ? -13.126 6.068 8.758 1.00 96.62 80 ASP A CA 1
ATOM 627 C C . ASP A 1 80 ? -13.207 5.076 9.923 1.00 96.62 80 ASP A C 1
ATOM 629 O O . ASP A 1 80 ? -14.252 4.478 10.186 1.00 96.62 80 ASP A O 1
ATOM 633 N N . ALA A 1 81 ? -12.099 4.894 10.637 1.00 96.75 81 ALA A N 1
ATOM 634 C CA . ALA A 1 81 ? -12.038 4.029 11.804 1.00 96.75 81 ALA A CA 1
ATOM 635 C C . ALA A 1 81 ? -12.971 4.477 12.942 1.00 96.75 81 ALA A C 1
ATOM 637 O O . ALA A 1 81 ? -13.287 3.666 13.813 1.00 96.75 81 ALA A O 1
ATOM 638 N N . THR A 1 82 ? -13.408 5.741 12.972 1.00 96.06 82 THR A N 1
ATOM 639 C CA . THR A 1 82 ? -14.413 6.206 13.943 1.00 96.06 82 THR A CA 1
ATOM 640 C C . THR A 1 82 ? -15.783 5.587 13.727 1.00 96.06 82 THR A C 1
ATOM 642 O O . THR A 1 82 ? -16.540 5.449 14.685 1.00 96.06 82 THR A O 1
ATOM 645 N N . ASP A 1 83 ? -16.084 5.196 12.492 1.00 96.12 83 ASP A N 1
ATOM 646 C CA . ASP A 1 83 ? -17.411 4.731 12.093 1.00 96.12 83 ASP A CA 1
ATOM 647 C C . ASP A 1 83 ? -17.551 3.207 12.246 1.00 96.12 83 ASP A C 1
ATOM 649 O O . ASP A 1 83 ? -18.640 2.647 12.126 1.00 96.12 83 ASP A O 1
ATOM 653 N N . LEU A 1 84 ? -16.446 2.522 12.550 1.00 95.44 84 LEU A N 1
ATOM 654 C CA . LEU A 1 84 ? -16.379 1.081 12.753 1.00 95.44 84 LEU A CA 1
ATOM 655 C C . LEU A 1 84 ? -16.834 0.707 14.169 1.00 95.44 84 LEU A C 1
ATOM 657 O O . LEU A 1 84 ? -16.026 0.429 15.060 1.00 95.44 84 LEU A O 1
ATOM 661 N N . ILE A 1 85 ? -18.153 0.697 14.366 1.00 96.19 85 ILE A N 1
ATOM 662 C CA . ILE A 1 85 ? -18.810 0.348 15.630 1.00 96.19 85 ILE A CA 1
ATOM 663 C C . ILE A 1 85 ? -19.802 -0.796 15.395 1.00 96.19 85 ILE A C 1
ATOM 665 O O . ILE A 1 85 ? -20.701 -0.691 14.564 1.00 96.19 85 ILE A O 1
ATOM 669 N N . PHE A 1 86 ? -19.668 -1.872 16.169 1.00 95.50 86 PHE A N 1
ATOM 670 C CA . PHE A 1 86 ? -20.571 -3.021 16.171 1.00 95.50 86 PHE A CA 1
ATOM 671 C C . PHE A 1 86 ? -20.998 -3.344 17.606 1.00 95.50 86 PHE A C 1
ATOM 673 O O . PHE A 1 86 ? -20.154 -3.488 18.491 1.00 95.50 86 PHE A O 1
ATOM 680 N N . ASP A 1 87 ? -22.308 -3.401 17.858 1.00 96.38 87 ASP A N 1
ATOM 681 C CA . ASP A 1 87 ? -22.893 -3.598 19.195 1.00 96.38 87 ASP A CA 1
ATOM 682 C C . ASP A 1 87 ? -22.321 -2.654 20.273 1.00 96.38 87 ASP A C 1
ATOM 684 O O . ASP A 1 87 ? -22.054 -3.043 21.408 1.00 96.38 87 ASP A O 1
ATOM 688 N N . GLY A 1 88 ? -22.085 -1.390 19.901 1.00 95.38 88 GLY A N 1
ATOM 689 C CA . GLY A 1 88 ? -21.506 -0.371 20.785 1.00 95.38 88 GLY A CA 1
ATOM 690 C C . GLY A 1 88 ? -20.000 -0.516 21.036 1.00 95.38 88 GLY A C 1
ATOM 691 O O . GLY A 1 88 ? -19.416 0.325 21.717 1.00 95.38 8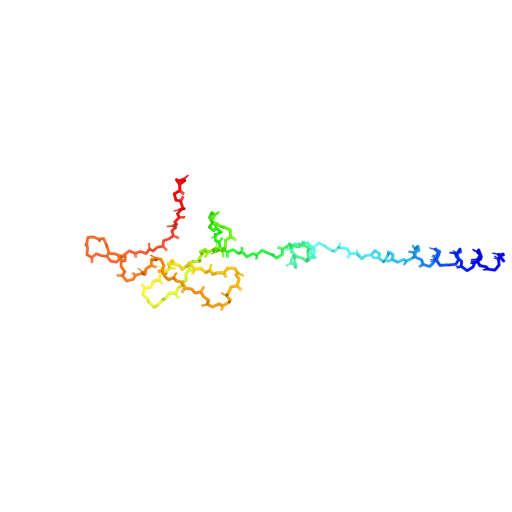8 GLY A O 1
ATOM 692 N N . ASN A 1 89 ? -19.358 -1.534 20.464 1.00 95.94 89 ASN A N 1
ATOM 693 C CA . ASN A 1 89 ? -17.923 -1.762 20.564 1.00 95.94 89 ASN A CA 1
ATOM 694 C C . ASN A 1 89 ? -17.215 -1.312 19.290 1.00 95.94 89 ASN A C 1
ATOM 696 O O . ASN A 1 89 ? -17.689 -1.534 18.176 1.00 95.94 89 ASN A O 1
ATOM 700 N N . LYS A 1 90 ? -16.042 -0.710 19.458 1.00 94.81 90 LYS A N 1
ATOM 701 C CA . LYS A 1 90 ? -15.187 -0.333 18.337 1.00 94.81 90 LYS A CA 1
ATOM 702 C C . LYS A 1 90 ? -14.536 -1.576 17.732 1.00 94.81 90 LYS A C 1
ATOM 704 O O . LYS A 1 90 ? -13.981 -2.391 18.469 1.00 94.81 90 LYS A O 1
ATOM 709 N N . ILE A 1 91 ? -14.571 -1.692 16.409 1.00 95.50 91 ILE A N 1
ATOM 710 C CA . ILE A 1 91 ? -13.917 -2.770 15.657 1.00 95.50 91 ILE A CA 1
ATOM 711 C C . ILE A 1 91 ? -12.803 -2.202 14.770 1.00 95.50 91 ILE A C 1
ATOM 713 O O . ILE A 1 91 ? -12.805 -1.021 14.427 1.00 95.50 91 ILE A O 1
ATOM 717 N N . ALA A 1 92 ? -11.824 -3.037 14.421 1.00 94.06 92 ALA A N 1
ATOM 718 C CA . ALA A 1 92 ? -10.704 -2.650 13.568 1.00 94.06 92 ALA A CA 1
ATOM 719 C C . ALA A 1 92 ? -10.913 -3.131 12.127 1.00 94.06 92 ALA A C 1
ATOM 721 O O . ALA A 1 92 ? -11.403 -4.236 11.895 1.00 94.06 92 ALA A O 1
ATOM 722 N N . LEU A 1 93 ? -10.507 -2.306 11.159 1.00 94.81 93 LEU A N 1
ATOM 723 C CA . LEU A 1 93 ? -10.411 -2.714 9.761 1.00 94.81 93 LEU A CA 1
ATOM 724 C C . LEU A 1 93 ? -9.131 -3.530 9.555 1.00 94.81 93 LEU A C 1
ATOM 726 O O . LEU A 1 93 ? -8.042 -2.958 9.520 1.00 94.81 93 LEU A O 1
ATOM 730 N N . GLU A 1 94 ? -9.279 -4.840 9.379 1.00 93.06 94 GLU A N 1
ATOM 731 C CA . GLU A 1 94 ? -8.164 -5.753 9.090 1.00 93.06 94 GLU A CA 1
ATOM 732 C C . GLU A 1 94 ? -7.995 -5.958 7.582 1.00 93.06 94 GLU A C 1
ATOM 734 O O . GLU A 1 94 ? -6.967 -5.609 7.006 1.00 93.06 94 GLU A O 1
ATOM 739 N N . GLU A 1 95 ? -9.042 -6.438 6.911 1.00 93.19 95 GLU A N 1
ATOM 740 C CA . GLU A 1 95 ? -9.039 -6.729 5.479 1.00 93.19 95 GLU A CA 1
ATOM 741 C C . GLU A 1 95 ? -10.284 -6.154 4.799 1.00 93.19 95 GLU A C 1
ATOM 743 O O . GLU A 1 95 ? -11.287 -5.828 5.434 1.00 93.19 95 GLU A O 1
ATOM 748 N N . TYR A 1 96 ? -10.203 -6.009 3.480 1.00 94.25 96 TYR A N 1
ATOM 749 C CA . TYR A 1 96 ? -11.322 -5.621 2.631 1.00 94.25 96 TYR A CA 1
ATOM 750 C C . TYR A 1 96 ? -11.184 -6.305 1.275 1.00 94.25 96 TYR A C 1
ATOM 752 O O . TYR A 1 96 ? -10.085 -6.710 0.884 1.00 94.25 96 TYR A O 1
ATOM 760 N N . GLU A 1 97 ? -12.275 -6.354 0.524 1.00 93.38 97 GLU A N 1
ATOM 761 C CA . GLU A 1 97 ? -12.306 -6.785 -0.869 1.00 93.38 97 GLU A CA 1
ATOM 762 C C . GLU A 1 97 ? -13.255 -5.874 -1.651 1.00 93.38 97 GLU A C 1
ATOM 764 O O . GLU A 1 97 ? -14.202 -5.322 -1.088 1.00 93.38 97 GLU A O 1
ATOM 769 N N . PHE A 1 98 ? -12.965 -5.658 -2.934 1.00 91.19 98 PHE A N 1
ATOM 770 C CA . PHE A 1 98 ? -13.918 -4.990 -3.813 1.00 91.19 98 PHE A CA 1
ATOM 771 C C . PHE A 1 98 ? -14.967 -5.992 -4.267 1.00 91.19 98 PHE A C 1
ATOM 773 O O . PHE A 1 98 ? -14.643 -7.135 -4.574 1.00 91.19 98 PHE A O 1
ATOM 780 N N . SER A 1 99 ? -16.211 -5.538 -4.345 1.00 90.25 99 SER A N 1
ATOM 781 C CA . SER A 1 99 ? -17.260 -6.335 -4.963 1.00 90.25 99 SER A CA 1
ATOM 782 C C . SER A 1 99 ? -16.956 -6.580 -6.450 1.00 90.25 99 SER A C 1
ATOM 784 O O . SER A 1 99 ? -16.218 -5.821 -7.085 1.00 90.25 99 SER A O 1
ATOM 786 N N . SER A 1 100 ? -17.479 -7.685 -6.981 1.00 85.69 100 SER A N 1
ATOM 787 C CA . SER A 1 100 ? -17.252 -8.142 -8.357 1.00 85.69 100 SER A CA 1
ATOM 788 C C . SER A 1 100 ? -18.190 -7.513 -9.395 1.00 85.69 100 SER A C 1
ATOM 790 O O . SER A 1 100 ? -18.093 -7.866 -10.570 1.00 85.69 100 SER A O 1
ATOM 792 N N . ASP A 1 101 ? -19.136 -6.682 -8.955 1.00 70.50 101 ASP A N 1
ATOM 793 C CA . ASP A 1 101 ? -20.221 -6.089 -9.746 1.00 70.50 101 ASP A CA 1
ATOM 794 C C . ASP A 1 101 ? -19.847 -4.786 -10.474 1.00 70.50 101 ASP A C 1
ATOM 796 O O . ASP A 1 101 ? -18.989 -4.010 -9.989 1.00 70.50 101 ASP A O 1
#

Solvent-accessible surface area (backbone atoms only — not comparable to full-atom values): 6550 Å² total; per-residue (Å²): 110,69,66,60,52,52,53,54,51,53,61,54,59,64,58,74,72,68,75,76,82,74,88,80,53,70,53,43,60,75,73,63,40,70,82,60,78,90,79,82,82,72,67,44,78,41,96,83,75,53,36,32,35,35,76,45,82,53,97,74,35,38,22,38,32,39,33,43,77,83,45,88,87,50,66,46,79,78,39,57,28,82,72,35,61,55,96,91,38,80,51,78,69,84,81,86,80,81,78,95,124